Protein AF-A0A973WQI5-F1 (afdb_monomer)

Mean predicted aligned error: 4.43 Å

Secondary structure (DSSP, 8-state):
-HHHHHHHHHHHHH---HHHHHHHHHHHHHHHHHHHHHHHT--HHHHHHHHHGGG-HHHHHHHHHHHHHHHHHHGGG--HHHHHHHHHHHHHHHHHHHHHHHHHHHHHHHHHHHHS---

Radius of gyration: 17.92 Å; Cα contacts (8 Å, |Δi|>4): 123; chains: 1; bounding box: 37×21×62 Å

Solvent-accessible surface area (backbone atoms only — not comparable to full-atom values): 6156 Å² total; per-residue (Å²): 105,68,37,54,52,47,21,51,45,31,37,75,74,68,67,39,54,74,30,59,15,35,21,55,16,25,33,56,44,22,64,61,43,46,63,53,25,65,75,67,73,50,65,57,66,66,60,53,49,66,61,49,60,84,69,48,45,62,56,28,45,50,53,16,51,51,37,49,54,50,41,66,73,45,46,97,74,44,58,70,66,46,58,51,46,26,52,51,24,42,50,49,20,52,45,26,51,51,22,40,52,51,16,36,50,53,48,38,55,52,47,47,60,71,76,50,68,87,125

Nearest PDB structures (foldseek):
  4bpd-assembly2_D  TM=4.596E-01  e=9.553E+00  Escherichia coli K-12

Structure (mmCIF, N/CA/C/O backbone):
data_AF-A0A973WQI5-F1
#
_entry.id   AF-A0A973WQI5-F1
#
loop_
_atom_site.group_PDB
_atom_site.id
_atom_site.type_symbol
_atom_site.label_atom_id
_atom_site.label_alt_id
_atom_site.label_comp_id
_atom_site.label_asym_id
_atom_site.label_entity_id
_atom_site.label_seq_id
_atom_site.pdbx_PDB_ins_code
_atom_site.Cartn_x
_atom_site.Cartn_y
_atom_site.Cartn_z
_atom_site.occupancy
_atom_site.B_iso_or_equiv
_atom_site.auth_seq_id
_atom_site.auth_comp_id
_atom_site.auth_asym_id
_atom_site.auth_atom_id
_atom_site.pdbx_PDB_model_num
ATOM 1 N N . MET A 1 1 ? -8.689 -12.318 5.234 1.00 80.94 1 MET A N 1
ATOM 2 C CA . MET A 1 1 ? -9.812 -12.372 4.269 1.00 80.94 1 MET A CA 1
ATOM 3 C C . MET A 1 1 ? -10.541 -11.040 4.141 1.00 80.94 1 MET A C 1
ATOM 5 O O . MET A 1 1 ? -10.602 -10.536 3.031 1.00 80.94 1 MET A O 1
ATOM 9 N N . LEU A 1 2 ? -11.001 -10.416 5.235 1.00 87.06 2 LEU A N 1
ATOM 10 C CA . LEU A 1 2 ? -11.725 -9.131 5.174 1.00 87.06 2 LEU A CA 1
ATOM 11 C C . LEU A 1 2 ? -10.954 -7.995 4.476 1.00 87.06 2 LEU A C 1
ATOM 13 O O . LEU A 1 2 ? -11.490 -7.384 3.560 1.00 87.06 2 LEU A O 1
ATOM 17 N N . GLY A 1 3 ? -9.688 -7.751 4.837 1.00 87.25 3 GLY A N 1
ATOM 18 C CA . GLY A 1 3 ? -8.886 -6.704 4.181 1.00 87.25 3 GLY A CA 1
ATOM 19 C C . GLY A 1 3 ? -8.706 -6.940 2.676 1.00 87.25 3 GLY A C 1
ATOM 20 O O . GLY A 1 3 ? -8.828 -6.017 1.877 1.00 87.25 3 GLY A O 1
ATOM 21 N N . HIS A 1 4 ? -8.501 -8.196 2.272 1.00 89.75 4 HIS A N 1
ATOM 22 C CA . HIS A 1 4 ? -8.431 -8.572 0.859 1.00 89.75 4 HIS A CA 1
ATOM 23 C C . HIS A 1 4 ? -9.757 -8.325 0.132 1.00 89.75 4 HIS A C 1
ATOM 25 O O . HIS A 1 4 ? -9.755 -7.716 -0.934 1.00 89.75 4 HIS A O 1
ATOM 31 N N . ALA A 1 5 ? -10.883 -8.726 0.729 1.00 91.75 5 ALA A N 1
ATOM 32 C CA . ALA A 1 5 ? -12.210 -8.487 0.170 1.00 91.75 5 ALA A CA 1
ATOM 33 C C . ALA A 1 5 ? -12.511 -6.986 0.020 1.00 91.75 5 ALA A C 1
ATOM 35 O O . ALA A 1 5 ? -13.016 -6.571 -1.018 1.00 91.75 5 ALA A O 1
ATOM 36 N N . ALA A 1 6 ? -12.138 -6.161 1.006 1.00 91.12 6 ALA A N 1
ATOM 37 C CA . ALA A 1 6 ? -12.303 -4.709 0.939 1.00 91.12 6 ALA A CA 1
ATOM 38 C C . ALA A 1 6 ? -11.483 -4.085 -0.202 1.00 91.12 6 ALA A C 1
ATOM 40 O O . ALA A 1 6 ? -12.015 -3.303 -0.991 1.00 91.12 6 ALA A O 1
A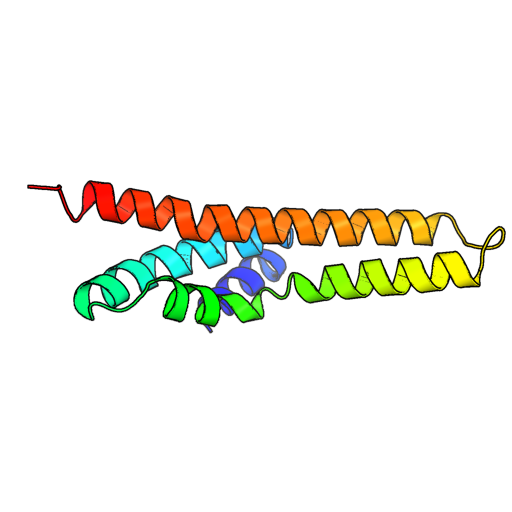TOM 41 N N . ARG A 1 7 ? -10.207 -4.476 -0.340 1.00 92.56 7 ARG A N 1
ATOM 42 C CA . ARG A 1 7 ? -9.369 -4.035 -1.465 1.00 92.56 7 ARG A CA 1
ATOM 43 C C . ARG A 1 7 ? -9.950 -4.478 -2.805 1.00 92.56 7 ARG A C 1
ATOM 45 O O . ARG A 1 7 ? -10.038 -3.663 -3.719 1.00 92.56 7 ARG A O 1
ATOM 52 N N . TRP A 1 8 ? -10.345 -5.745 -2.922 1.00 93.88 8 TRP A N 1
ATOM 53 C CA . TRP A 1 8 ? -10.941 -6.285 -4.144 1.00 93.88 8 TRP A CA 1
ATOM 54 C C . TRP A 1 8 ? -12.218 -5.535 -4.524 1.00 93.88 8 TRP A C 1
ATOM 56 O O . TRP A 1 8 ? -12.380 -5.175 -5.687 1.00 93.88 8 TRP A O 1
ATOM 66 N N . ALA A 1 9 ? -13.084 -5.243 -3.550 1.00 93.94 9 ALA A N 1
ATOM 67 C CA . ALA A 1 9 ? -14.323 -4.517 -3.779 1.00 93.94 9 ALA A CA 1
ATOM 68 C C . ALA A 1 9 ? -14.062 -3.091 -4.283 1.00 93.94 9 ALA A C 1
ATOM 70 O O . ALA A 1 9 ? -14.675 -2.661 -5.254 1.00 93.94 9 ALA A O 1
ATOM 71 N N . LEU A 1 10 ? -13.111 -2.372 -3.684 1.00 93.81 10 LEU A N 1
ATOM 72 C CA . LEU A 1 10 ? -12.765 -1.016 -4.122 1.00 93.81 10 LEU A CA 1
ATOM 73 C C . LEU A 1 10 ? -12.220 -0.980 -5.549 1.00 93.81 10 LEU A C 1
ATOM 75 O O . LEU A 1 10 ? -12.598 -0.107 -6.326 1.00 93.81 10 LEU A O 1
ATOM 79 N N . ILE A 1 11 ? -11.363 -1.935 -5.902 1.00 94.19 11 ILE A N 1
ATOM 80 C CA . ILE A 1 11 ? -10.788 -2.005 -7.247 1.00 94.19 11 ILE A CA 1
ATOM 81 C C . ILE A 1 11 ? -11.859 -2.427 -8.263 1.00 94.19 11 ILE A C 1
ATOM 83 O O . ILE A 1 11 ? -11.999 -1.797 -9.306 1.00 94.19 11 ILE A O 1
ATOM 87 N N . SER A 1 12 ? -12.637 -3.465 -7.950 1.00 93.69 12 SER A N 1
ATOM 88 C CA . SER A 1 12 ? -13.532 -4.111 -8.920 1.00 93.69 12 SER A CA 1
ATOM 89 C C . SER A 1 12 ? -14.881 -3.407 -9.074 1.00 93.69 12 SER A C 1
ATOM 91 O O . SER A 1 12 ? -15.438 -3.408 -10.165 1.00 93.69 12 SER A O 1
ATOM 93 N N . LEU A 1 13 ? -15.423 -2.828 -7.996 1.00 94.06 13 LEU A N 1
ATOM 94 C CA . LEU A 1 13 ? -16.757 -2.210 -7.992 1.00 94.06 13 LEU A CA 1
ATOM 95 C C . LEU A 1 13 ? -16.692 -0.682 -8.055 1.00 94.06 13 LEU A C 1
ATOM 97 O O . LEU A 1 13 ? -17.538 -0.070 -8.696 1.00 94.06 13 LEU A O 1
ATOM 101 N N . ALA A 1 14 ? -15.710 -0.060 -7.392 1.00 91.94 14 ALA A N 1
ATOM 102 C CA . ALA A 1 14 ? -15.597 1.401 -7.314 1.00 91.94 14 ALA A CA 1
ATOM 103 C C . ALA A 1 14 ? -14.557 1.995 -8.283 1.00 91.94 14 ALA A C 1
ATOM 105 O O . ALA A 1 14 ? -14.400 3.213 -8.330 1.00 91.94 14 ALA A O 1
ATOM 106 N N . GLY A 1 15 ? -13.831 1.158 -9.036 1.00 92.00 15 GLY A N 1
ATOM 107 C CA . GLY A 1 15 ? -12.790 1.602 -9.970 1.00 92.00 15 GLY A CA 1
ATOM 108 C C . GLY A 1 15 ? -11.601 2.288 -9.288 1.00 92.00 15 GLY A C 1
ATOM 109 O O . GLY A 1 15 ? -10.877 3.054 -9.924 1.00 92.00 15 GLY A O 1
ATOM 110 N N . ALA A 1 16 ? -11.404 2.059 -7.987 1.00 93.44 16 ALA A N 1
ATOM 111 C CA . ALA A 1 16 ? -10.303 2.656 -7.249 1.00 93.44 16 ALA A CA 1
ATOM 112 C C . ALA A 1 16 ? -8.961 2.084 -7.720 1.00 93.44 16 ALA A C 1
ATOM 114 O O . ALA A 1 16 ? -8.841 0.903 -8.055 1.00 93.44 16 ALA A O 1
ATOM 115 N N . ASN A 1 17 ? -7.915 2.909 -7.676 1.00 93.31 17 ASN A N 1
ATOM 116 C CA . ASN A 1 17 ? -6.569 2.419 -7.933 1.00 93.31 17 ASN A CA 1
ATOM 117 C C . ASN A 1 17 ? -6.084 1.493 -6.797 1.00 93.31 17 ASN A C 1
ATOM 119 O O . ASN A 1 17 ? -6.619 1.461 -5.682 1.00 93.31 17 ASN A O 1
ATOM 123 N N . VAL A 1 18 ? -5.017 0.752 -7.087 1.00 94.56 18 VAL A N 1
ATOM 124 C CA . VAL A 1 18 ? -4.479 -0.285 -6.202 1.00 94.56 18 VAL A CA 1
ATOM 125 C C . VAL A 1 18 ? -4.021 0.264 -4.846 1.00 94.56 18 VAL A C 1
ATOM 127 O O . VAL A 1 18 ? -4.217 -0.400 -3.823 1.00 94.56 18 VAL A O 1
ATOM 130 N N . ALA A 1 19 ? -3.440 1.467 -4.825 1.00 95.81 19 ALA A N 1
ATOM 131 C CA . ALA A 1 19 ? -2.951 2.109 -3.607 1.00 95.81 19 ALA A CA 1
ATOM 132 C C . ALA A 1 19 ? -4.106 2.563 -2.705 1.00 95.81 19 ALA A C 1
ATOM 134 O O . ALA A 1 19 ? -4.085 2.299 -1.504 1.00 95.81 19 ALA A O 1
ATOM 135 N N . THR A 1 20 ? -5.157 3.159 -3.273 1.00 95.62 20 THR A N 1
ATOM 136 C CA . THR A 1 20 ? -6.374 3.526 -2.533 1.00 95.62 20 THR A CA 1
ATOM 137 C C . THR A 1 20 ? -7.059 2.291 -1.949 1.00 95.62 20 THR A C 1
ATOM 139 O O . THR A 1 20 ? -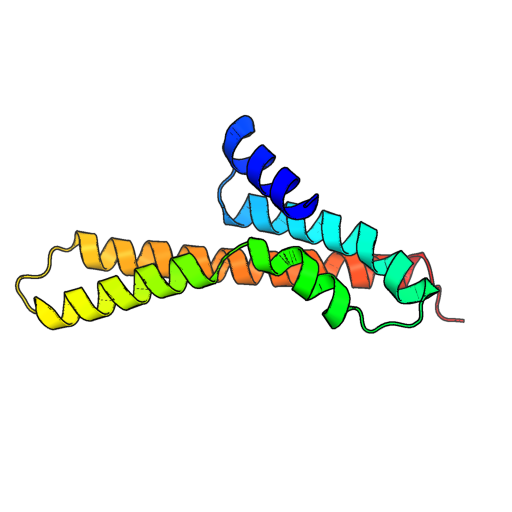7.445 2.297 -0.780 1.00 95.62 20 THR A O 1
ATOM 142 N N . GLY A 1 21 ? -7.149 1.201 -2.721 1.00 95.19 21 GLY A N 1
ATOM 143 C CA . GLY A 1 21 ? -7.670 -0.074 -2.224 1.00 95.19 21 GLY A CA 1
ATOM 144 C C . GLY A 1 21 ? -6.865 -0.625 -1.041 1.00 95.19 21 GLY A C 1
ATOM 145 O O . GLY A 1 21 ? -7.449 -1.096 -0.065 1.00 95.19 21 GLY A O 1
ATOM 146 N N . ALA A 1 22 ? -5.533 -0.526 -1.095 1.00 95.50 22 ALA A N 1
ATOM 147 C CA . ALA A 1 22 ? -4.654 -0.923 0.005 1.00 95.50 22 ALA A CA 1
ATOM 148 C C . ALA A 1 22 ? -4.816 -0.021 1.241 1.00 95.50 22 ALA A C 1
ATOM 150 O O . ALA A 1 22 ? -4.906 -0.541 2.350 1.00 95.50 22 ALA A O 1
ATOM 151 N N . LEU A 1 23 ? -4.920 1.302 1.061 1.00 96.31 23 LEU A N 1
ATOM 152 C CA . LEU A 1 23 ? -5.106 2.262 2.156 1.00 96.31 23 LEU A CA 1
ATOM 153 C C . LEU A 1 23 ? -6.351 1.923 2.980 1.00 96.31 23 LEU A C 1
ATOM 155 O O . LEU A 1 23 ? -6.269 1.757 4.195 1.00 96.31 23 LEU A O 1
ATOM 159 N N . VAL A 1 24 ? -7.498 1.778 2.314 1.00 96.00 24 VAL A N 1
ATOM 160 C CA . VAL A 1 24 ? -8.769 1.494 2.994 1.00 96.00 24 VAL A CA 1
ATOM 161 C C . VAL A 1 24 ? -8.745 0.115 3.647 1.00 96.00 24 VAL A C 1
ATOM 163 O O . VAL A 1 24 ? -9.177 -0.028 4.790 1.00 96.00 24 VAL A O 1
ATOM 166 N N . ALA A 1 25 ? -8.198 -0.897 2.968 1.00 95.31 25 ALA A N 1
ATOM 167 C CA . ALA A 1 25 ? -8.040 -2.223 3.553 1.00 95.31 25 ALA A CA 1
ATOM 168 C C . ALA A 1 25 ? -7.185 -2.188 4.830 1.00 95.31 25 ALA A C 1
ATOM 170 O O . ALA A 1 25 ? -7.556 -2.804 5.828 1.00 95.31 25 ALA A O 1
ATOM 171 N N . CYS A 1 26 ? -6.078 -1.443 4.827 1.00 95.81 26 CYS A N 1
ATOM 172 C CA . CYS A 1 26 ? -5.217 -1.272 5.994 1.00 95.81 26 CYS A CA 1
ATOM 173 C C . CYS A 1 26 ? -5.911 -0.511 7.129 1.00 95.81 26 CYS A C 1
ATOM 175 O O . CYS A 1 26 ? -5.782 -0.932 8.276 1.00 95.81 26 CYS A O 1
ATOM 177 N N . ILE A 1 27 ? -6.704 0.524 6.825 1.00 96.75 27 ILE A N 1
ATOM 178 C CA . ILE A 1 27 ? -7.507 1.236 7.834 1.00 96.75 27 ILE A CA 1
ATOM 179 C C . ILE A 1 27 ? -8.480 0.277 8.517 1.00 96.75 27 ILE A C 1
ATOM 181 O O . ILE A 1 27 ? -8.522 0.202 9.745 1.00 96.75 27 ILE A O 1
ATOM 185 N N . LEU A 1 28 ? -9.220 -0.507 7.730 1.00 95.81 28 LEU A N 1
ATOM 186 C CA . LEU A 1 28 ? -10.155 -1.500 8.256 1.00 95.81 28 LEU A CA 1
ATOM 187 C C . LEU A 1 28 ? -9.443 -2.554 9.109 1.00 95.81 28 LEU A C 1
ATOM 189 O O . LEU A 1 28 ? -9.916 -2.889 10.193 1.00 95.81 28 LEU A O 1
ATOM 193 N N . VAL A 1 29 ? -8.294 -3.057 8.648 1.00 95.56 29 VAL A N 1
ATOM 194 C CA . VAL A 1 29 ? -7.481 -4.005 9.419 1.00 95.56 29 VAL A CA 1
ATOM 195 C C . VAL A 1 29 ? -7.029 -3.383 10.737 1.00 95.56 29 VAL A C 1
ATOM 197 O O . VAL A 1 29 ? -7.190 -4.022 11.770 1.00 95.56 29 VAL A O 1
ATOM 200 N N . SER A 1 30 ? -6.511 -2.155 10.731 1.00 94.56 30 SER A N 1
ATOM 201 C CA . SER A 1 30 ? -6.027 -1.483 11.940 1.00 94.56 30 SER A CA 1
ATOM 202 C C . SER A 1 30 ? -7.141 -1.288 12.970 1.00 94.56 30 SER A C 1
ATOM 204 O O . SER A 1 30 ? -6.967 -1.656 14.130 1.00 94.56 30 SER A O 1
ATOM 206 N N . ILE A 1 31 ? -8.320 -0.836 12.530 1.00 94.94 31 ILE A N 1
ATOM 207 C CA . ILE A 1 31 ? -9.495 -0.647 13.395 1.00 94.94 31 ILE A CA 1
ATOM 208 C C . ILE A 1 31 ? -9.942 -1.959 14.050 1.00 94.94 31 ILE A C 1
ATOM 210 O O . ILE A 1 31 ? -10.319 -1.967 15.219 1.00 94.94 31 ILE A O 1
ATOM 214 N N . VAL A 1 32 ? -9.896 -3.074 13.317 1.00 94.00 32 VAL A N 1
ATOM 215 C CA . VAL A 1 32 ? -10.310 -4.388 13.836 1.00 94.00 32 VAL A CA 1
ATOM 216 C C . VAL A 1 32 ? -9.232 -5.013 14.723 1.00 94.00 32 VAL A C 1
ATOM 218 O O . VAL A 1 32 ? -9.544 -5.596 15.759 1.00 94.00 32 VAL A O 1
ATOM 221 N N . VAL A 1 33 ? -7.965 -4.915 14.323 1.00 93.94 33 VAL A N 1
ATOM 222 C CA . VAL A 1 33 ? -6.842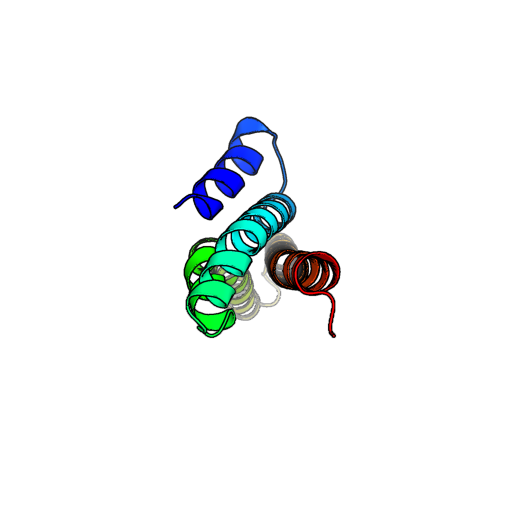 -5.574 15.001 1.00 93.94 33 VAL A CA 1
ATOM 223 C C . VAL A 1 33 ? -6.454 -4.845 16.283 1.00 93.94 33 VAL A C 1
ATOM 225 O O . VAL A 1 33 ? -6.164 -5.516 17.269 1.00 93.94 33 VAL A O 1
ATOM 228 N N . ALA A 1 34 ? -6.482 -3.509 16.307 1.00 93.06 34 ALA A N 1
ATOM 229 C CA . ALA A 1 34 ? -6.097 -2.718 17.476 1.00 93.06 34 ALA A CA 1
ATOM 230 C C . ALA A 1 34 ? -6.770 -3.184 18.788 1.00 93.06 34 ALA A C 1
ATOM 232 O O . ALA A 1 34 ? -6.040 -3.585 19.694 1.00 93.06 34 ALA A O 1
ATOM 233 N N . PRO A 1 35 ? -8.113 -3.270 18.896 1.00 91.00 35 PRO A N 1
ATOM 234 C CA . PRO A 1 35 ? -8.752 -3.707 20.138 1.00 91.00 35 PRO A CA 1
ATOM 235 C C . PRO A 1 35 ? -8.456 -5.171 20.495 1.00 91.00 35 PRO A C 1
ATOM 237 O O . PRO A 1 35 ? -8.468 -5.532 21.669 1.00 91.00 35 PRO A O 1
ATOM 240 N N . VAL A 1 36 ? -8.199 -6.036 19.506 1.00 92.69 36 VAL A N 1
ATOM 241 C CA . VAL A 1 36 ? -7.846 -7.447 19.741 1.00 92.69 36 VAL A CA 1
ATOM 242 C C . VAL A 1 36 ? -6.454 -7.551 20.356 1.00 92.69 36 VAL A C 1
ATOM 244 O O . VAL A 1 36 ? -6.259 -8.272 21.332 1.00 92.69 36 VAL A O 1
ATOM 247 N N . VAL A 1 37 ? -5.502 -6.810 19.796 1.00 93.62 37 VAL A N 1
ATOM 248 C CA . VAL A 1 37 ? -4.113 -6.742 20.258 1.00 93.62 37 VAL A CA 1
ATOM 249 C C . VAL A 1 37 ? -4.048 -6.194 21.681 1.00 93.62 37 VAL A C 1
ATOM 251 O O . VAL A 1 37 ? -3.352 -6.781 22.505 1.00 93.62 37 VAL A O 1
ATOM 254 N N . ASP A 1 38 ? -4.824 -5.150 21.985 1.00 90.62 38 ASP A N 1
ATOM 255 C CA . ASP A 1 38 ? -4.859 -4.537 23.319 1.00 90.62 38 ASP A CA 1
ATOM 256 C C . ASP A 1 38 ? -5.460 -5.481 24.363 1.00 90.62 38 ASP A C 1
ATOM 258 O O . ASP A 1 38 ? -4.906 -5.652 25.445 1.00 90.62 38 ASP A O 1
ATOM 262 N N . ARG A 1 39 ? -6.559 -6.173 24.027 1.00 90.94 39 ARG A N 1
ATOM 263 C CA . ARG A 1 39 ? -7.185 -7.145 24.941 1.00 90.94 39 ARG A CA 1
ATOM 264 C C . ARG A 1 39 ? -6.306 -8.364 25.209 1.00 90.94 39 ARG A C 1
ATOM 266 O O . ARG A 1 39 ? -6.355 -8.920 26.303 1.00 90.94 39 ARG A O 1
ATOM 273 N N . LEU A 1 40 ? -5.536 -8.799 24.214 1.00 93.50 40 LEU A N 1
ATOM 274 C CA . LEU A 1 40 ? -4.692 -9.993 24.303 1.00 93.50 40 LEU A CA 1
ATOM 275 C C . LEU A 1 40 ? -3.233 -9.684 24.672 1.00 93.50 40 LEU A C 1
ATOM 277 O O . LEU A 1 40 ? -2.454 -10.621 24.815 1.00 93.50 40 LEU A O 1
ATOM 281 N N . HIS A 1 41 ? -2.866 -8.409 24.840 1.00 91.06 41 HIS A N 1
ATOM 282 C CA . HIS A 1 41 ? -1.495 -7.955 25.112 1.00 91.06 41 HIS A CA 1
ATOM 283 C C . HIS A 1 41 ? -0.470 -8.494 24.097 1.00 91.06 41 HIS A C 1
ATOM 285 O O . HIS A 1 41 ? 0.648 -8.878 24.442 1.00 91.06 41 HIS A O 1
ATOM 291 N N . LEU A 1 42 ? -0.870 -8.560 22.826 1.00 93.38 42 LEU A N 1
ATOM 292 C CA . LEU A 1 42 ? -0.024 -9.037 21.733 1.00 93.38 42 LEU A CA 1
ATOM 293 C C . LEU A 1 42 ? 0.722 -7.866 21.070 1.00 93.38 42 LEU A C 1
ATOM 295 O O . LEU A 1 42 ? 0.344 -6.710 21.240 1.00 93.38 42 LEU A O 1
ATOM 299 N N . PRO A 1 43 ? 1.775 -8.118 20.277 1.00 92.31 43 PRO A N 1
ATOM 300 C CA . PRO A 1 43 ? 2.368 -7.081 19.441 1.00 92.31 43 PRO A CA 1
ATOM 301 C C . PRO A 1 43 ? 1.491 -6.804 18.209 1.00 92.31 43 PRO A C 1
ATOM 303 O O . PRO A 1 43 ? 1.209 -7.714 17.424 1.00 92.31 43 PRO A O 1
ATOM 306 N N . PHE A 1 44 ? 1.121 -5.536 17.978 1.00 90.38 44 PHE A N 1
ATOM 307 C CA . PHE A 1 44 ? 0.301 -5.129 16.823 1.00 90.38 44 PHE A CA 1
ATOM 308 C C . PHE A 1 44 ? 0.901 -5.582 15.492 1.00 90.38 44 PHE A C 1
ATOM 310 O O . PHE A 1 44 ? 0.189 -6.073 14.619 1.00 90.38 44 PHE A O 1
ATOM 317 N N . ALA A 1 45 ? 2.225 -5.480 15.365 1.00 89.00 45 ALA A N 1
ATOM 318 C CA . ALA A 1 45 ? 2.954 -5.896 14.175 1.00 89.00 45 ALA A CA 1
ATOM 319 C C . ALA A 1 45 ? 2.645 -7.353 13.774 1.00 89.00 45 ALA A C 1
ATOM 321 O O . ALA A 1 45 ? 2.472 -7.629 12.590 1.00 89.00 45 ALA A O 1
ATOM 322 N N . ALA A 1 46 ? 2.496 -8.279 14.728 1.00 90.69 46 ALA A N 1
ATOM 323 C CA . ALA A 1 46 ? 2.262 -9.688 14.410 1.00 90.69 46 ALA A CA 1
ATOM 324 C C . ALA A 1 46 ? 0.909 -9.920 13.714 1.00 90.69 46 ALA A C 1
ATOM 326 O O . ALA A 1 46 ? 0.835 -10.624 12.703 1.00 90.69 46 ALA A O 1
ATOM 327 N N . LEU A 1 47 ? -0.165 -9.306 14.216 1.00 92.19 47 LEU A N 1
ATOM 328 C CA . LEU A 1 47 ? -1.509 -9.465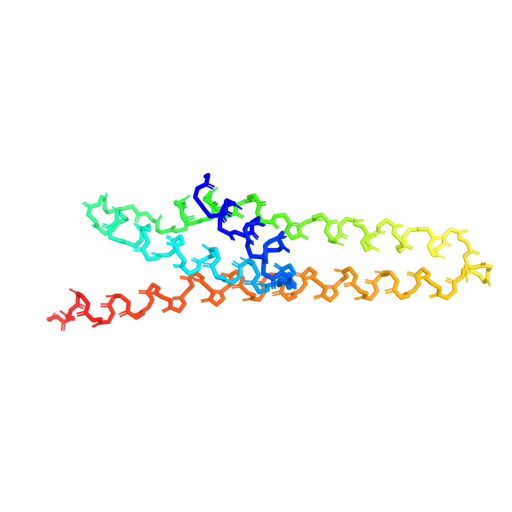 13.647 1.00 92.19 47 LEU A CA 1
ATOM 329 C C . LEU A 1 47 ? -1.763 -8.514 12.469 1.00 92.19 47 LEU A C 1
ATOM 331 O O . LEU A 1 47 ? -2.350 -8.910 11.465 1.00 92.19 47 LEU A O 1
ATOM 335 N N . GLY A 1 48 ? -1.282 -7.275 12.560 1.00 91.00 48 GLY A N 1
ATOM 336 C CA . GLY A 1 48 ? -1.442 -6.264 11.520 1.00 91.00 48 GLY A CA 1
ATOM 337 C C . GLY A 1 48 ? -0.727 -6.653 10.229 1.00 91.00 48 GLY A C 1
ATOM 338 O O . GLY A 1 48 ? -1.364 -6.701 9.176 1.00 91.00 48 GLY A O 1
ATOM 339 N N . PHE A 1 49 ? 0.567 -6.997 10.298 1.00 88.25 49 PHE A N 1
ATOM 340 C CA . PHE A 1 49 ? 1.322 -7.364 9.096 1.00 88.25 49 PHE A CA 1
ATOM 341 C C . PHE A 1 49 ? 0.824 -8.672 8.485 1.00 88.25 49 PHE A C 1
ATOM 343 O O . PHE A 1 49 ? 0.644 -8.715 7.270 1.00 88.25 49 PHE A O 1
ATOM 350 N N . SER A 1 50 ? 0.518 -9.696 9.295 1.00 90.94 50 SER A N 1
ATOM 351 C CA . SER A 1 50 ? -0.018 -10.971 8.786 1.00 90.94 50 SER A CA 1
ATOM 352 C C . SER A 1 50 ? -1.349 -10.797 8.043 1.00 90.94 50 SER A C 1
ATOM 354 O O . SER A 1 50 ? -1.567 -11.425 7.005 1.00 90.94 50 SER A O 1
ATOM 356 N N . ALA A 1 51 ? -2.213 -9.884 8.498 1.00 90.44 51 ALA A N 1
ATOM 357 C CA . ALA A 1 51 ? -3.488 -9.595 7.848 1.00 90.44 51 ALA A CA 1
ATOM 358 C C . ALA A 1 51 ? -3.344 -8.903 6.477 1.00 90.44 51 ALA A C 1
ATOM 360 O O . ALA A 1 51 ? -4.194 -9.102 5.600 1.00 90.44 51 ALA A O 1
ATOM 361 N N . VAL A 1 52 ? -2.285 -8.111 6.269 1.00 90.62 52 VAL A N 1
ATOM 362 C CA . VAL A 1 52 ? -2.094 -7.309 5.046 1.00 90.62 52 VAL A CA 1
ATOM 363 C C . VAL A 1 52 ? -1.076 -7.884 4.060 1.00 90.62 52 VAL A C 1
ATOM 365 O O . VAL A 1 52 ? -0.921 -7.315 2.981 1.00 90.62 52 VAL A O 1
ATOM 368 N N . VAL A 1 53 ? -0.438 -9.027 4.353 1.00 87.06 53 VAL A N 1
ATOM 369 C CA . VAL A 1 53 ? 0.508 -9.698 3.426 1.00 87.06 53 VAL A CA 1
ATOM 370 C C . VAL A 1 53 ? -0.086 -9.852 2.018 1.00 87.06 53 VAL A C 1
ATOM 372 O O . VAL A 1 53 ? 0.594 -9.651 1.013 1.00 87.06 53 VAL A O 1
ATOM 375 N N . SER A 1 54 ? -1.392 -10.120 1.935 1.00 83.25 54 SER A N 1
ATOM 376 C CA . SER A 1 54 ? -2.126 -10.289 0.671 1.00 83.25 54 SER A CA 1
ATOM 377 C C . SER A 1 54 ? -2.248 -9.033 -0.209 1.00 83.25 54 SER A C 1
ATOM 379 O O . SER A 1 54 ? -2.713 -9.135 -1.343 1.00 83.25 54 SER A O 1
ATOM 381 N N . MET A 1 55 ? -1.857 -7.844 0.264 1.00 81.69 55 MET A N 1
ATOM 382 C CA . MET A 1 55 ? -1.900 -6.618 -0.548 1.00 81.69 55 MET A CA 1
ATOM 383 C C . MET A 1 55 ? -0.820 -6.603 -1.652 1.00 81.69 55 MET A C 1
ATOM 385 O O . MET A 1 55 ? -0.905 -5.782 -2.563 1.00 81.69 55 MET 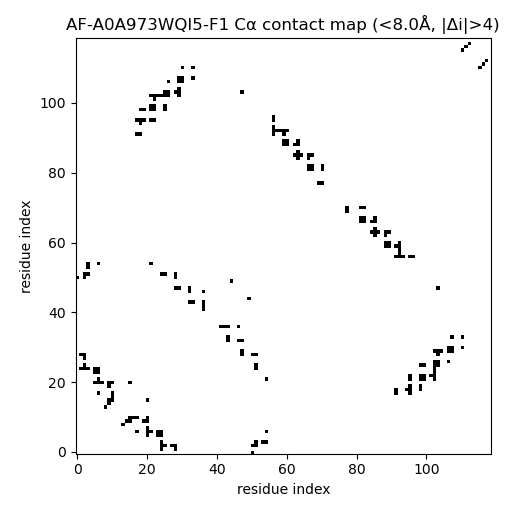A O 1
ATOM 389 N N . MET A 1 56 ? 0.145 -7.538 -1.610 1.00 84.38 56 MET A N 1
ATOM 390 C CA . MET A 1 56 ? 1.159 -7.818 -2.646 1.00 84.38 56 MET A CA 1
ATOM 391 C C . MET A 1 56 ? 1.851 -6.576 -3.260 1.00 84.38 56 MET A C 1
ATOM 393 O O . MET A 1 56 ? 1.949 -6.483 -4.483 1.00 84.38 56 MET A O 1
ATOM 397 N N . PRO A 1 57 ? 2.417 -5.639 -2.468 1.00 87.12 57 PRO A N 1
ATOM 398 C CA . PRO A 1 57 ? 3.312 -4.618 -3.033 1.00 87.12 57 PRO A CA 1
ATOM 399 C C . PRO A 1 57 ? 4.531 -5.249 -3.728 1.00 87.12 57 PRO A C 1
ATOM 401 O O . PRO A 1 57 ? 5.021 -4.724 -4.724 1.00 87.12 57 PRO A O 1
ATOM 404 N N . GLY A 1 58 ? 4.976 -6.415 -3.240 1.00 92.75 58 GLY A N 1
ATOM 405 C CA . GLY A 1 58 ? 6.092 -7.165 -3.813 1.00 92.75 58 GLY A CA 1
ATOM 406 C C . GLY A 1 58 ? 5.881 -7.563 -5.273 1.00 92.75 58 GLY A C 1
ATOM 407 O O . GLY A 1 58 ? 6.847 -7.583 -6.018 1.00 92.75 58 GLY A O 1
ATOM 408 N N . PHE A 1 59 ? 4.638 -7.799 -5.710 1.00 94.44 59 PHE A N 1
ATOM 409 C CA . PHE A 1 59 ? 4.349 -8.124 -7.111 1.00 94.44 59 PHE A CA 1
ATOM 410 C C . PHE A 1 59 ? 4.814 -7.009 -8.054 1.00 94.44 59 PHE A C 1
ATOM 412 O O . PHE A 1 59 ? 5.568 -7.267 -8.983 1.00 94.44 59 PHE A O 1
ATOM 419 N N . PHE A 1 60 ? 4.461 -5.758 -7.754 1.00 95.94 60 PHE A N 1
ATOM 420 C CA . PHE A 1 60 ? 4.882 -4.610 -8.557 1.00 95.94 60 PHE A CA 1
ATOM 421 C C . PHE A 1 60 ? 6.396 -4.369 -8.487 1.00 95.94 60 PHE A C 1
ATOM 423 O O . PHE A 1 60 ? 6.998 -3.979 -9.482 1.00 95.94 60 PHE A O 1
ATOM 430 N N . LEU A 1 61 ? 7.038 -4.636 -7.343 1.00 96.69 61 LEU A N 1
ATOM 431 C CA . LEU A 1 61 ? 8.503 -4.575 -7.251 1.00 96.69 61 LEU A CA 1
ATOM 432 C C . LEU A 1 61 ? 9.179 -5.639 -8.119 1.00 96.69 61 LEU A C 1
ATOM 434 O O . LEU A 1 61 ? 10.169 -5.333 -8.778 1.00 96.69 61 LEU A O 1
ATOM 438 N N . PHE A 1 62 ? 8.650 -6.864 -8.146 1.00 96.75 62 PHE A N 1
ATOM 439 C CA . PHE A 1 62 ? 9.178 -7.930 -8.998 1.00 96.75 62 PHE A CA 1
ATOM 440 C C . PHE A 1 62 ? 8.968 -7.634 -10.486 1.00 96.75 62 PHE A C 1
ATOM 442 O O . PHE A 1 62 ? 9.894 -7.822 -11.274 1.00 96.75 62 PHE A O 1
ATOM 449 N N . GLU A 1 63 ? 7.809 -7.101 -10.872 1.00 97.00 63 GLU A N 1
ATOM 450 C CA . GLU A 1 63 ? 7.552 -6.645 -12.245 1.00 97.00 63 GLU A CA 1
ATOM 451 C C . GLU A 1 63 ? 8.500 -5.503 -12.646 1.00 97.00 63 GLU A C 1
ATOM 453 O O . GLU A 1 63 ? 9.093 -5.527 -13.721 1.00 97.00 63 GLU A O 1
ATOM 458 N N . ALA A 1 64 ? 8.730 -4.525 -11.763 1.00 97.69 64 ALA A N 1
ATOM 459 C CA . ALA A 1 64 ? 9.698 -3.460 -12.025 1.00 97.69 64 ALA A CA 1
ATOM 460 C C . ALA A 1 64 ? 11.129 -4.009 -12.168 1.00 97.69 64 ALA A C 1
ATOM 462 O O . ALA A 1 64 ? 11.843 -3.635 -13.096 1.00 97.69 64 ALA A O 1
ATOM 463 N N . ALA A 1 65 ? 11.548 -4.913 -11.278 1.00 97.75 65 ALA A N 1
ATOM 464 C CA . ALA A 1 65 ? 12.883 -5.504 -11.309 1.00 97.75 65 ALA A CA 1
ATOM 465 C C . ALA A 1 65 ? 13.105 -6.383 -12.549 1.00 97.75 65 ALA A C 1
ATOM 467 O O . ALA A 1 65 ? 14.166 -6.306 -13.166 1.00 97.75 65 ALA A O 1
ATOM 468 N N . SER A 1 66 ? 12.113 -7.182 -12.946 1.00 97.62 66 SER A N 1
ATOM 469 C CA . SER A 1 66 ? 12.193 -7.995 -14.166 1.00 97.62 66 SER A CA 1
ATOM 470 C C . SER A 1 66 ? 12.289 -7.121 -15.417 1.00 97.62 66 SER A C 1
ATOM 472 O O . SER A 1 66 ? 13.182 -7.340 -16.235 1.00 97.62 66 SER A O 1
ATOM 474 N N . ALA A 1 67 ? 11.485 -6.058 -15.508 1.00 97.06 67 ALA A N 1
ATOM 475 C CA . ALA A 1 67 ? 11.582 -5.083 -16.591 1.00 97.06 67 ALA A CA 1
ATOM 476 C C . ALA A 1 67 ? 12.943 -4.358 -16.608 1.00 97.06 67 ALA A C 1
ATOM 478 O O . ALA A 1 67 ? 13.470 -4.065 -17.680 1.00 97.06 67 ALA A O 1
ATOM 479 N N . MET A 1 68 ? 13.565 -4.109 -15.447 1.00 97.25 68 MET A N 1
ATOM 480 C CA . MET A 1 68 ? 14.939 -3.587 -15.381 1.00 97.25 68 MET A CA 1
ATOM 481 C C . MET A 1 68 ? 15.975 -4.586 -15.911 1.00 97.25 68 MET A C 1
ATOM 483 O O . MET A 1 68 ? 16.894 -4.185 -16.624 1.00 97.25 68 MET A O 1
ATOM 487 N N . VAL A 1 69 ? 15.844 -5.876 -15.591 1.00 97.94 69 VAL A N 1
ATOM 488 C CA . VAL A 1 69 ? 16.733 -6.922 -16.129 1.00 97.94 69 VAL A CA 1
ATOM 489 C C . VAL A 1 69 ? 16.596 -7.015 -17.650 1.00 97.94 69 VAL A C 1
ATOM 491 O O . VAL A 1 69 ? 17.600 -7.103 -18.361 1.00 97.94 69 VAL A O 1
ATOM 494 N N . GLU A 1 70 ? 15.370 -6.936 -18.164 1.00 97.12 70 GLU A N 1
ATOM 495 C CA . GLU A 1 70 ? 15.101 -6.919 -19.603 1.00 97.12 70 GLU A CA 1
ATOM 496 C C . GLU A 1 70 ? 15.677 -5.662 -20.275 1.00 97.12 70 GLU A C 1
ATOM 498 O O . GLU A 1 70 ? 16.304 -5.760 -21.330 1.00 97.12 70 GLU A O 1
ATOM 503 N N . LEU A 1 71 ? 15.569 -4.496 -19.627 1.00 97.19 71 LEU A N 1
ATOM 504 C CA . LEU A 1 71 ? 16.137 -3.233 -20.110 1.00 97.19 71 LEU A CA 1
ATOM 505 C C . LEU A 1 71 ? 17.654 -3.336 -20.284 1.00 97.19 71 LEU A C 1
ATOM 507 O O . LEU A 1 71 ? 18.191 -2.910 -21.305 1.00 97.19 71 LEU A O 1
ATOM 511 N N . VAL A 1 72 ? 18.341 -3.936 -19.308 1.00 97.12 72 VAL A N 1
ATOM 512 C CA . VAL A 1 72 ? 19.789 -4.182 -19.377 1.00 97.12 72 VAL A CA 1
ATOM 513 C C . VAL A 1 72 ? 20.128 -5.181 -20.484 1.00 97.12 72 VAL A C 1
ATOM 515 O O . VAL A 1 72 ? 21.122 -5.002 -21.183 1.00 97.12 72 VAL A O 1
ATOM 518 N N . SER A 1 73 ? 19.292 -6.203 -20.673 1.00 96.88 73 SER A N 1
ATOM 519 C CA . SER A 1 73 ? 19.508 -7.252 -21.678 1.00 96.88 73 SER A CA 1
ATOM 520 C C . SER A 1 73 ? 19.344 -6.745 -23.116 1.00 96.88 73 SER A C 1
ATOM 522 O O . SER A 1 73 ? 20.097 -7.151 -23.998 1.00 96.88 73 SER A O 1
ATOM 524 N N . LEU A 1 74 ? 18.383 -5.849 -23.357 1.00 96.31 74 LEU A N 1
ATOM 525 C CA . LEU A 1 74 ? 18.112 -5.265 -24.677 1.00 96.31 74 LEU A CA 1
ATOM 526 C C . LEU A 1 74 ? 18.980 -4.033 -24.983 1.00 96.31 74 LEU A C 1
ATOM 528 O O . LEU A 1 74 ? 19.213 -3.714 -26.153 1.00 96.31 74 LEU A O 1
ATOM 532 N N . GLY A 1 75 ? 19.457 -3.329 -23.951 1.00 93.75 75 GLY A N 1
ATOM 533 C CA . GLY A 1 75 ? 20.337 -2.172 -24.090 1.00 93.75 75 GLY A CA 1
ATOM 534 C C . GLY A 1 75 ? 19.732 -1.082 -24.993 1.00 93.75 75 GLY A C 1
ATOM 535 O O . GLY A 1 75 ? 18.570 -0.717 -24.813 1.00 93.75 75 GLY A O 1
ATOM 536 N N . PRO A 1 76 ? 20.471 -0.559 -25.992 1.00 93.00 76 PRO A N 1
ATOM 537 C CA . PRO A 1 76 ? 19.977 0.489 -26.895 1.00 93.00 76 PRO A CA 1
ATOM 538 C C . PRO A 1 76 ? 18.736 0.115 -27.718 1.00 93.00 76 PRO A C 1
ATOM 540 O O . PRO A 1 76 ? 18.078 0.999 -28.260 1.00 93.00 76 PRO A O 1
ATOM 543 N N . HIS A 1 77 ? 18.422 -1.179 -27.836 1.00 94.31 77 HIS A N 1
ATOM 544 C CA . HIS A 1 77 ? 17.250 -1.666 -28.565 1.00 94.31 77 HIS A CA 1
ATOM 545 C C . HIS A 1 77 ? 15.995 -1.762 -27.689 1.00 94.31 77 HIS A C 1
ATOM 547 O O . HIS A 1 77 ? 14.930 -2.129 -28.188 1.00 94.31 77 HIS A O 1
ATOM 553 N N . ALA A 1 78 ? 16.102 -1.455 -26.394 1.00 94.94 78 ALA A N 1
ATOM 554 C CA . ALA A 1 78 ? 14.976 -1.535 -25.483 1.00 94.94 78 ALA A CA 1
ATOM 555 C C . ALA A 1 78 ? 13.892 -0.498 -25.835 1.00 94.94 78 ALA A C 1
ATOM 557 O O . ALA A 1 78 ? 14.197 0.682 -26.043 1.00 94.94 78 ALA A O 1
ATOM 558 N N . PRO A 1 79 ? 12.610 -0.895 -25.867 1.00 95.38 79 PRO A N 1
ATOM 559 C CA . PRO A 1 79 ? 11.528 0.035 -26.138 1.00 95.38 79 PRO A CA 1
ATOM 560 C C . PRO A 1 79 ? 11.294 0.968 -24.941 1.00 95.38 79 PRO A C 1
ATOM 562 O O . PRO A 1 79 ? 11.364 0.562 -23.781 1.00 95.38 79 PRO A O 1
ATOM 565 N N . VAL A 1 80 ? 10.917 2.220 -25.216 1.00 95.06 80 VAL A N 1
ATOM 566 C CA . VAL A 1 80 ? 10.607 3.233 -24.181 1.00 95.06 80 VAL A CA 1
ATOM 567 C C . VAL A 1 80 ? 9.478 2.780 -23.243 1.00 95.06 80 VAL A C 1
ATOM 569 O O . VAL A 1 80 ? 9.443 3.155 -22.070 1.00 95.06 80 VAL A O 1
ATOM 572 N N . THR A 1 81 ? 8.572 1.929 -23.727 1.00 95.50 81 THR A N 1
ATOM 573 C CA . THR A 1 81 ? 7.490 1.335 -22.927 1.00 95.50 81 THR A CA 1
ATOM 574 C C . THR A 1 81 ? 8.007 0.528 -21.737 1.00 95.50 81 THR A C 1
ATOM 576 O O . THR A 1 81 ? 7.347 0.503 -20.700 1.00 95.50 81 THR A O 1
ATOM 579 N N . LEU A 1 82 ? 9.198 -0.070 -21.837 1.00 96.44 82 LEU A N 1
ATOM 580 C CA . LEU A 1 82 ? 9.820 -0.814 -20.745 1.00 96.44 82 LEU A CA 1
ATOM 581 C C . LEU A 1 82 ? 10.226 0.120 -19.598 1.00 96.44 82 LEU A C 1
ATOM 583 O O . LEU A 1 82 ? 9.968 -0.171 -18.433 1.00 96.44 82 LEU A O 1
ATOM 587 N N . LEU A 1 83 ? 10.759 1.300 -19.931 1.00 95.81 83 LEU A N 1
ATOM 588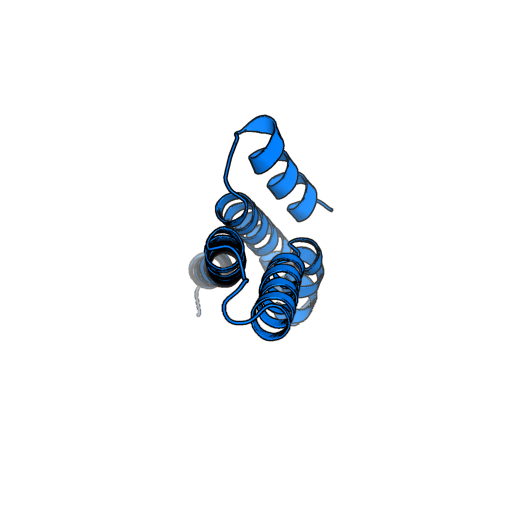 C CA . LEU A 1 83 ? 11.100 2.337 -18.956 1.00 95.81 83 LEU A CA 1
ATOM 589 C C . LEU A 1 83 ? 9.851 2.870 -18.238 1.00 95.81 83 LEU A C 1
ATOM 591 O O . LEU A 1 83 ? 9.851 3.037 -17.018 1.00 95.81 83 LEU A O 1
ATOM 595 N N . MET A 1 84 ? 8.763 3.073 -18.989 1.00 97.06 84 MET A N 1
ATOM 596 C CA . MET A 1 84 ? 7.465 3.459 -18.426 1.00 97.06 84 MET A CA 1
ATOM 597 C C . MET A 1 84 ? 6.890 2.366 -17.519 1.00 97.06 84 MET A C 1
ATOM 599 O O . MET A 1 84 ? 6.336 2.689 -16.473 1.00 97.06 84 MET A O 1
ATOM 603 N N . SER A 1 85 ? 7.058 1.087 -17.874 1.00 96.88 85 SER A N 1
ATOM 604 C CA . SER A 1 85 ? 6.640 -0.049 -17.043 1.00 96.88 85 SER A CA 1
ATOM 605 C C . SER A 1 85 ? 7.399 -0.087 -15.713 1.00 96.88 85 SER A C 1
ATOM 607 O O . SER A 1 85 ? 6.777 -0.179 -14.655 1.00 96.88 85 SER A O 1
ATOM 609 N N . ILE A 1 86 ? 8.727 0.084 -15.738 1.00 98.06 86 ILE A N 1
ATOM 610 C CA . ILE A 1 86 ? 9.559 0.171 -14.524 1.00 98.06 86 ILE A CA 1
ATOM 611 C C . ILE A 1 86 ? 9.074 1.315 -13.629 1.00 98.06 86 ILE A C 1
ATOM 613 O O . ILE A 1 86 ? 8.837 1.113 -12.437 1.00 98.06 86 ILE A O 1
ATOM 617 N N . ALA A 1 87 ? 8.888 2.508 -14.203 1.00 97.94 87 ALA A N 1
ATOM 618 C CA . ALA A 1 87 ? 8.443 3.682 -13.462 1.00 97.94 87 ALA A CA 1
ATOM 619 C C . ALA A 1 87 ? 7.034 3.498 -12.876 1.00 97.94 87 ALA A C 1
ATOM 621 O O . ALA A 1 87 ? 6.818 3.785 -11.700 1.00 97.94 87 ALA A O 1
ATOM 622 N N . ALA A 1 88 ? 6.085 2.984 -13.662 1.00 97.00 88 ALA A N 1
ATOM 623 C CA . ALA A 1 88 ? 4.706 2.774 -13.230 1.00 97.00 88 ALA A CA 1
ATOM 624 C C . ALA A 1 88 ? 4.604 1.708 -12.132 1.00 97.00 88 ALA A C 1
ATOM 626 O O . ALA A 1 88 ? 3.946 1.935 -11.113 1.00 97.00 88 ALA A O 1
ATOM 627 N N . ASN A 1 89 ? 5.283 0.571 -12.297 1.00 97.50 89 ASN A N 1
ATOM 628 C CA . ASN A 1 89 ? 5.298 -0.501 -11.306 1.00 97.50 89 ASN A CA 1
ATOM 629 C C . ASN A 1 89 ? 6.032 -0.073 -10.029 1.00 97.50 89 ASN A C 1
ATOM 631 O O . ASN A 1 89 ? 5.511 -0.265 -8.930 1.00 97.50 89 ASN A O 1
ATOM 635 N N . GLY A 1 90 ? 7.183 0.593 -10.154 1.00 97.38 90 GLY A N 1
ATOM 636 C CA . GLY A 1 90 ? 7.922 1.142 -9.016 1.00 97.38 90 GLY A CA 1
ATOM 637 C C . GLY A 1 90 ? 7.114 2.186 -8.238 1.00 97.38 90 GLY A C 1
ATOM 638 O O . GLY A 1 90 ? 7.002 2.099 -7.014 1.00 97.38 90 GLY A O 1
ATOM 639 N N . ALA A 1 91 ? 6.476 3.128 -8.939 1.00 97.69 91 ALA A N 1
ATOM 640 C CA . ALA A 1 91 ? 5.604 4.123 -8.318 1.00 97.69 91 ALA A CA 1
ATOM 641 C C . ALA A 1 91 ? 4.384 3.472 -7.652 1.00 97.69 91 ALA A C 1
ATOM 643 O O . ALA A 1 91 ? 4.032 3.829 -6.529 1.00 97.69 91 ALA A O 1
ATOM 644 N N . THR A 1 92 ? 3.765 2.480 -8.298 1.00 96.56 92 THR A N 1
ATOM 645 C CA . THR A 1 92 ? 2.628 1.745 -7.727 1.00 96.56 92 THR A CA 1
ATOM 646 C C . THR A 1 92 ? 3.034 1.010 -6.455 1.00 96.56 92 THR A C 1
ATOM 648 O O . THR A 1 92 ? 2.350 1.133 -5.440 1.00 96.56 92 THR A O 1
ATOM 651 N N . ALA A 1 93 ? 4.168 0.306 -6.466 1.00 97.12 93 ALA A N 1
ATOM 652 C CA . ALA A 1 93 ? 4.709 -0.346 -5.279 1.00 97.12 93 ALA A CA 1
ATOM 653 C C . ALA A 1 93 ? 4.941 0.654 -4.140 1.00 97.12 93 ALA A C 1
ATOM 655 O O . ALA A 1 93 ? 4.494 0.424 -3.016 1.00 97.12 93 ALA A O 1
ATOM 656 N N . PHE A 1 94 ? 5.595 1.780 -4.441 1.00 97.25 94 PHE A N 1
ATOM 657 C CA . PHE A 1 94 ? 5.868 2.833 -3.468 1.00 97.25 94 PHE A CA 1
ATOM 658 C C . PHE A 1 94 ? 4.580 3.385 -2.849 1.00 97.25 94 PHE A C 1
ATOM 660 O O . PHE A 1 94 ? 4.458 3.442 -1.627 1.00 97.25 94 PHE A O 1
ATOM 667 N N . LEU A 1 95 ? 3.587 3.724 -3.676 1.00 97.31 95 LEU A N 1
ATOM 668 C CA . LEU A 1 95 ? 2.299 4.237 -3.210 1.00 97.31 95 LEU A CA 1
ATOM 669 C C . LEU A 1 95 ? 1.528 3.208 -2.379 1.00 97.31 95 LEU A C 1
ATOM 671 O O . LEU A 1 95 ? 0.901 3.581 -1.391 1.00 97.31 95 LEU A O 1
ATOM 675 N N . VAL A 1 96 ? 1.586 1.920 -2.732 1.00 96.25 96 VAL A N 1
ATOM 676 C CA . VAL A 1 96 ? 0.977 0.850 -1.927 1.00 96.25 96 VAL A CA 1
ATOM 677 C C . VAL A 1 96 ? 1.670 0.741 -0.567 1.00 96.25 96 VAL A C 1
ATOM 679 O O . VAL A 1 96 ? 0.985 0.688 0.448 1.00 96.25 96 VAL A O 1
ATOM 682 N N . ILE A 1 97 ? 3.004 0.764 -0.506 1.00 95.88 97 ILE A N 1
ATOM 683 C CA . ILE A 1 97 ? 3.751 0.715 0.765 1.00 95.88 97 ILE A CA 1
ATOM 684 C C . ILE A 1 97 ? 3.444 1.945 1.633 1.00 95.88 97 ILE A C 1
ATOM 686 O O . ILE A 1 97 ? 3.223 1.817 2.842 1.00 95.88 97 ILE A O 1
ATOM 690 N N . LEU A 1 98 ? 3.372 3.127 1.018 1.00 96.88 98 LEU A N 1
ATOM 691 C CA . LEU A 1 98 ? 2.989 4.368 1.685 1.00 96.88 98 LEU A CA 1
ATOM 692 C C . LEU A 1 98 ? 1.568 4.256 2.263 1.00 96.88 98 LEU A C 1
ATOM 694 O O . LEU A 1 98 ? 1.342 4.532 3.441 1.00 96.88 98 LEU A O 1
ATOM 698 N 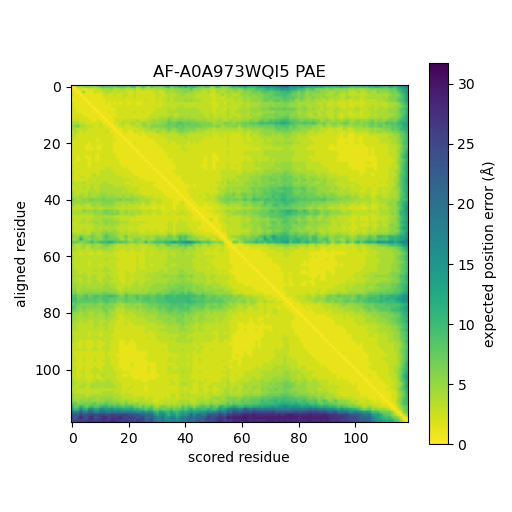N . ALA A 1 99 ? 0.623 3.776 1.454 1.00 96.44 99 ALA A N 1
ATOM 699 C CA . ALA A 1 99 ? -0.755 3.530 1.856 1.00 96.44 99 ALA A CA 1
ATOM 700 C C . ALA A 1 99 ? -0.859 2.521 3.008 1.00 96.44 99 ALA A C 1
ATOM 702 O O . ALA A 1 99 ? -1.639 2.735 3.933 1.00 96.44 99 ALA A O 1
ATOM 703 N N . MET A 1 100 ? -0.061 1.451 2.992 1.00 95.25 100 MET A N 1
ATOM 704 C CA . MET A 1 100 ? -0.023 0.465 4.076 1.00 95.25 100 MET A CA 1
ATOM 705 C C . MET A 1 100 ? 0.513 1.076 5.372 1.00 95.25 100 MET A C 1
ATOM 707 O O . MET A 1 100 ? -0.077 0.874 6.431 1.00 95.25 100 MET A O 1
ATOM 711 N N . THR A 1 101 ? 1.587 1.863 5.280 1.00 94.75 101 THR A N 1
ATOM 712 C CA . THR A 1 101 ? 2.184 2.576 6.419 1.00 94.75 101 THR A CA 1
ATOM 713 C C . THR A 1 101 ? 1.157 3.490 7.081 1.00 94.75 101 THR A C 1
ATOM 715 O O . THR A 1 101 ? 0.860 3.335 8.265 1.00 94.75 101 THR A O 1
ATOM 718 N N . PHE A 1 102 ? 0.550 4.398 6.313 1.00 96.50 102 PHE A N 1
ATOM 719 C CA . PHE A 1 102 ? -0.440 5.327 6.854 1.00 96.50 102 PHE A CA 1
ATOM 720 C C . PHE A 1 102 ? -1.720 4.623 7.304 1.00 96.50 102 PHE A C 1
ATOM 722 O O . PHE A 1 102 ? -2.226 4.914 8.385 1.00 96.50 102 PHE A O 1
ATOM 729 N N . GLY A 1 103 ? -2.223 3.673 6.515 1.00 95.56 103 GLY A N 1
ATOM 730 C CA . GLY A 1 103 ? -3.462 2.961 6.812 1.00 95.56 103 GLY A CA 1
ATOM 731 C C . GLY A 1 103 ? -3.377 2.074 8.052 1.00 95.56 103 GLY A C 1
ATOM 732 O O . GLY A 1 103 ? -4.393 1.858 8.699 1.00 95.56 103 GLY A O 1
ATOM 733 N N . LEU A 1 104 ? -2.192 1.579 8.419 1.00 94.50 104 LEU A N 1
ATOM 734 C CA . LEU A 1 104 ? -2.010 0.815 9.654 1.00 94.50 104 LEU A CA 1
ATOM 735 C C . LEU A 1 104 ? -1.712 1.710 10.859 1.00 94.50 104 LEU A C 1
ATOM 737 O O . LEU A 1 104 ? -2.337 1.536 11.907 1.00 94.50 104 LEU A O 1
ATOM 741 N N . ILE A 1 105 ? -0.779 2.656 10.714 1.00 94.12 105 ILE A N 1
ATOM 742 C CA . ILE A 1 105 ? -0.244 3.436 11.839 1.00 94.12 105 ILE A CA 1
ATOM 743 C C . ILE A 1 105 ? -1.226 4.519 12.292 1.00 94.12 105 ILE A C 1
ATOM 745 O O . ILE A 1 105 ? -1.501 4.614 13.486 1.00 94.12 105 ILE A O 1
ATOM 749 N N . LEU A 1 106 ? -1.790 5.312 11.369 1.00 94.31 106 LEU A N 1
ATOM 750 C CA . LEU A 1 106 ? -2.648 6.441 11.752 1.00 94.31 106 LEU A CA 1
ATOM 751 C C . LEU A 1 106 ? -3.879 5.997 12.556 1.00 94.31 106 LEU A C 1
ATOM 753 O O . LEU A 1 106 ? -4.104 6.564 13.625 1.00 94.31 106 LEU A O 1
ATOM 757 N N . PRO A 1 107 ? -4.663 4.982 12.134 1.00 92.69 107 PRO A N 1
ATOM 758 C CA . PRO A 1 107 ? -5.832 4.573 12.909 1.00 92.69 107 PRO A CA 1
ATOM 759 C C . PRO A 1 107 ? -5.450 3.987 14.265 1.00 92.69 107 PRO A C 1
ATOM 761 O O . PRO A 1 107 ? -6.165 4.209 15.236 1.00 92.69 107 PRO A O 1
ATOM 764 N N . ARG A 1 108 ? -4.308 3.291 14.355 1.00 92.38 108 ARG A N 1
ATOM 765 C CA . ARG A 1 108 ? -3.802 2.758 15.622 1.00 92.38 108 ARG A CA 1
ATOM 766 C C . ARG A 1 108 ? -3.486 3.884 16.606 1.00 92.38 108 ARG A C 1
ATOM 768 O O . ARG A 1 108 ? -3.988 3.841 17.722 1.00 92.38 108 ARG A O 1
ATOM 775 N N . MET A 1 109 ? -2.744 4.905 16.171 1.00 92.56 109 MET A N 1
ATOM 776 C CA . MET A 1 109 ? -2.414 6.067 17.007 1.00 92.56 109 MET A CA 1
ATOM 777 C C . MET A 1 109 ? -3.667 6.817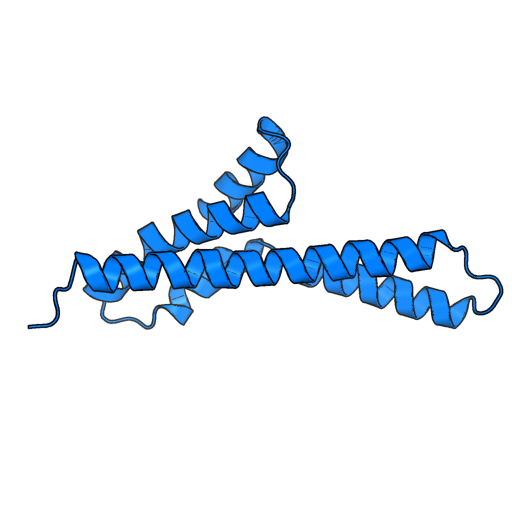 17.472 1.00 92.56 109 MET A C 1
ATOM 779 O O . MET A 1 109 ? -3.755 7.219 18.629 1.00 92.56 109 MET A O 1
ATOM 783 N N . LEU A 1 110 ? -4.650 6.995 16.583 1.00 92.62 110 LEU A N 1
ATOM 784 C CA . LEU A 1 110 ? -5.914 7.644 16.936 1.00 92.62 110 LEU A CA 1
ATOM 785 C C . LEU A 1 110 ? -6.689 6.819 17.973 1.00 92.62 110 LEU A C 1
ATOM 787 O O . LEU A 1 110 ? -7.166 7.371 18.958 1.00 92.62 110 LEU A O 1
ATOM 791 N N . LEU A 1 111 ? -6.793 5.501 17.787 1.00 90.44 111 LEU A N 1
ATOM 792 C CA . LEU A 1 111 ? -7.494 4.625 18.729 1.00 90.44 111 LEU A CA 1
ATOM 793 C C . LEU A 1 111 ? -6.816 4.595 20.100 1.00 90.44 111 LEU A C 1
ATOM 795 O O . LEU A 1 111 ? -7.513 4.703 21.104 1.00 90.44 111 LEU A O 1
ATOM 799 N N . GLU A 1 112 ? -5.487 4.515 20.148 1.00 87.94 112 GLU A N 1
ATOM 800 C CA . GLU A 1 112 ? -4.729 4.606 21.403 1.00 87.94 112 GLU A CA 1
ATOM 801 C C . GLU A 1 112 ? -4.973 5.946 22.106 1.00 87.94 112 GLU A C 1
ATOM 803 O O . GLU A 1 112 ? -5.206 5.974 23.311 1.00 87.94 112 GLU A O 1
ATOM 808 N N . HIS A 1 113 ? -4.996 7.053 21.359 1.00 87.44 113 HIS A N 1
ATOM 809 C CA . HIS A 1 113 ? -5.238 8.375 21.931 1.00 87.44 113 HIS A CA 1
ATOM 810 C C 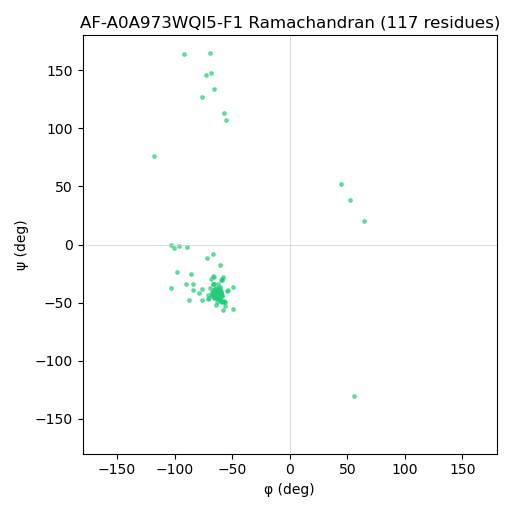. HIS A 1 113 ? -6.659 8.543 22.498 1.00 87.44 113 HIS A C 1
ATOM 812 O O . HIS A 1 113 ? -6.825 9.143 23.558 1.00 87.44 113 HIS A O 1
ATOM 818 N N . PHE A 1 114 ? -7.688 8.029 21.814 1.00 85.12 114 PHE A N 1
ATOM 819 C CA . PHE A 1 114 ? -9.087 8.245 22.211 1.00 85.12 114 PHE A CA 1
ATOM 820 C C . PHE A 1 114 ? -9.652 7.185 23.169 1.00 85.12 114 PHE A C 1
ATOM 822 O O . PHE A 1 114 ? -10.512 7.516 23.984 1.00 85.12 114 PHE A O 1
ATOM 829 N N . LEU A 1 115 ? -9.237 5.917 23.057 1.00 75.88 115 LEU A N 1
ATOM 830 C CA . LEU A 1 115 ? -9.825 4.802 23.822 1.00 75.88 115 LEU A CA 1
ATOM 831 C C . LEU A 1 115 ? -9.029 4.432 25.073 1.00 75.88 115 LEU A C 1
ATOM 833 O O . LEU A 1 115 ? -9.596 3.884 26.016 1.00 75.88 115 LEU A O 1
ATOM 837 N N . THR A 1 116 ? -7.742 4.753 25.098 1.00 66.88 116 THR A N 1
ATOM 838 C CA . THR A 1 116 ? -6.883 4.632 26.276 1.00 66.88 116 THR A CA 1
ATOM 839 C C . THR A 1 116 ? -6.377 6.023 26.638 1.00 66.88 116 THR A C 1
ATOM 841 O O . THR A 1 116 ? -5.231 6.342 26.326 1.00 66.88 116 THR A O 1
ATOM 844 N N . PRO A 1 117 ? -7.208 6.889 27.259 1.00 55.78 117 PRO A N 1
ATOM 845 C CA . PRO A 1 117 ? -6.698 8.129 27.821 1.00 55.78 117 PRO A CA 1
ATOM 846 C C . PRO A 1 117 ? -5.607 7.745 28.817 1.00 55.78 117 PRO A C 1
ATOM 848 O O . PRO A 1 117 ? -5.870 7.062 29.805 1.00 55.78 117 PRO A O 1
ATOM 851 N N . THR A 1 118 ? -4.369 8.107 28.493 1.00 59.00 118 THR A N 1
ATOM 852 C CA . THR A 1 118 ? -3.212 7.940 29.367 1.00 59.00 118 THR A CA 1
ATOM 853 C C . THR A 1 118 ? -3.528 8.627 30.691 1.00 59.00 118 THR A C 1
ATOM 855 O O . THR A 1 118 ? -3.619 9.857 30.727 1.00 59.00 118 THR A O 1
ATOM 858 N N . VAL A 1 119 ? -3.770 7.828 31.732 1.00 45.84 119 VAL A N 1
ATOM 859 C CA . VAL A 1 119 ? -3.898 8.275 33.125 1.00 45.84 119 VAL A CA 1
ATOM 860 C C . VAL A 1 119 ? -2.509 8.364 33.735 1.00 45.84 119 VAL A C 1
ATOM 862 O O . VAL A 1 119 ? -1.721 7.421 33.491 1.00 45.84 119 VAL A O 1
#

Sequence (119 aa):
MLGHAARWALISLAGANVATGALVACILVSIVVAPVVDRLHLPFAALGFSAVVSMMPGFFLFEAASAMVELVSLGPHAPVTLLMSIAANGATAFLVILAMTFGLILPRMLLEHFLTPTV

pLDDT: mean 92.27, std 7.78, range [45.84, 98.06]

Organism: NCBI:txid2748629

Foldseek 3Di:
DQLVVQLCCCCPPVVDDLLVSLLQSLLVQQVVQLVVCVVVVHDSCVSSVVSSVVSPLVVLVVQLVVLVVVCVVCPPNDDVVSVVSNVVSVVSSVSNVVSNVCSNPVSNVVCCVPVVPPD